Protein AF-A0A1U7LX75-F1 (afdb_monomer_lite)

Structure (mmCIF, N/CA/C/O backbone):
data_AF-A0A1U7LX75-F1
#
_entry.id   AF-A0A1U7LX75-F1
#
loop_
_atom_site.group_PDB
_atom_site.id
_atom_site.type_symbol
_atom_site.label_atom_id
_atom_site.label_alt_id
_atom_site.label_comp_id
_atom_site.label_asym_id
_atom_site.label_entity_id
_atom_site.label_seq_id
_atom_site.pdbx_PDB_ins_code
_atom_site.Cartn_x
_atom_site.Cartn_y
_atom_site.Cartn_z
_atom_site.occupancy
_atom_site.B_iso_or_equiv
_atom_site.auth_seq_id
_atom_site.auth_comp_id
_atom_site.auth_asym_id
_atom_site.auth_atom_id
_atom_site.pdbx_PDB_model_num
ATOM 1 N N . MET A 1 1 ? 19.824 39.932 9.904 1.00 38.12 1 MET A N 1
ATOM 2 C CA . MET A 1 1 ? 19.724 38.920 8.832 1.00 38.12 1 MET A CA 1
ATOM 3 C C . MET A 1 1 ? 19.539 37.563 9.480 1.00 38.12 1 MET A C 1
ATOM 5 O O . MET A 1 1 ? 20.185 37.275 10.476 1.00 38.12 1 MET A O 1
ATOM 9 N N . THR A 1 2 ? 18.541 36.858 8.972 1.00 35.59 2 THR A N 1
ATOM 10 C CA . THR A 1 2 ? 17.748 35.747 9.508 1.00 35.59 2 THR A CA 1
ATOM 11 C C . THR A 1 2 ? 18.567 34.607 10.124 1.00 35.59 2 THR A C 1
ATOM 13 O O . THR A 1 2 ? 19.424 34.033 9.458 1.00 35.59 2 THR A O 1
ATOM 16 N N . LYS A 1 3 ? 18.266 34.251 11.383 1.00 37.28 3 LYS A N 1
ATOM 17 C CA . LYS A 1 3 ? 18.567 32.917 11.917 1.00 37.28 3 LYS A CA 1
ATOM 18 C C . LYS A 1 3 ? 17.658 31.938 11.181 1.00 37.28 3 LYS A C 1
ATOM 20 O O . LYS A 1 3 ? 16.441 32.084 11.231 1.00 37.28 3 LYS A O 1
ATOM 25 N N . ILE A 1 4 ? 18.248 31.005 10.446 1.00 44.66 4 ILE A N 1
ATOM 26 C CA . ILE A 1 4 ? 17.524 29.840 9.947 1.00 44.66 4 ILE A CA 1
ATOM 27 C C . ILE A 1 4 ? 17.419 28.914 11.151 1.00 44.66 4 ILE A C 1
ATOM 29 O O . ILE A 1 4 ? 18.380 28.233 11.505 1.00 44.66 4 ILE A O 1
ATOM 33 N N . ASP A 1 5 ? 16.281 28.973 11.832 1.00 40.78 5 ASP A N 1
ATOM 34 C CA . ASP A 1 5 ? 15.941 27.976 12.829 1.00 40.78 5 ASP A CA 1
ATOM 35 C C . ASP A 1 5 ? 15.712 26.665 12.070 1.00 40.78 5 ASP A C 1
ATOM 37 O O . ASP A 1 5 ? 14.687 26.470 11.415 1.00 40.78 5 ASP A O 1
ATOM 41 N N . ASN A 1 6 ? 16.709 25.778 12.117 1.00 45.28 6 ASN A N 1
ATOM 42 C CA . ASN A 1 6 ? 16.522 24.359 11.842 1.00 45.28 6 ASN A CA 1
ATOM 43 C C . ASN A 1 6 ? 15.516 23.842 12.873 1.00 45.28 6 ASN A C 1
ATOM 45 O O . ASN A 1 6 ? 15.885 23.413 13.965 1.00 45.28 6 ASN A O 1
ATOM 49 N N . CYS A 1 7 ? 14.234 23.938 12.540 1.00 44.19 7 CYS A N 1
ATOM 50 C CA . CYS A 1 7 ? 13.165 23.322 13.300 1.00 44.19 7 CYS A CA 1
ATOM 51 C C . CYS A 1 7 ? 13.226 21.820 13.003 1.00 44.19 7 CYS A C 1
ATOM 53 O O . CYS A 1 7 ? 12.529 21.312 12.129 1.00 44.19 7 CYS A O 1
ATOM 55 N N . ILE A 1 8 ? 14.146 21.124 13.671 1.00 48.59 8 ILE A N 1
ATOM 56 C CA . ILE A 1 8 ? 14.103 19.670 13.749 1.00 48.59 8 ILE A CA 1
ATOM 57 C C . ILE A 1 8 ? 12.888 19.361 14.627 1.00 48.59 8 ILE A C 1
ATOM 59 O O . ILE A 1 8 ? 12.909 19.582 15.838 1.00 48.59 8 ILE A O 1
ATOM 63 N N . LEU A 1 9 ? 11.791 18.945 14.000 1.00 43.53 9 LEU A N 1
ATOM 64 C CA . LEU A 1 9 ? 10.590 18.475 14.681 1.00 43.53 9 LEU A CA 1
ATOM 65 C C . LEU A 1 9 ? 10.840 17.055 15.214 1.00 43.53 9 LEU A C 1
ATOM 67 O O . LEU A 1 9 ? 10.203 16.115 14.771 1.00 43.53 9 LEU A O 1
ATOM 71 N N . GLU A 1 10 ? 11.749 16.880 16.179 1.00 50.56 10 GLU A N 1
ATOM 72 C CA . GLU A 1 10 ? 11.926 15.591 16.872 1.00 50.56 10 GLU A CA 1
ATOM 73 C C . GLU A 1 10 ? 10.760 15.360 17.851 1.00 50.56 10 GLU A C 1
ATOM 75 O O . GLU A 1 10 ? 10.907 15.456 19.071 1.00 50.56 10 GLU A O 1
ATOM 80 N N . THR A 1 11 ? 9.548 15.133 17.343 1.00 54.44 11 THR A N 1
ATOM 81 C CA . THR A 1 11 ? 8.369 14.871 18.175 1.00 54.44 11 THR A CA 1
ATOM 82 C C . THR A 1 11 ? 7.953 13.405 18.092 1.00 54.44 11 THR A C 1
ATOM 84 O O . THR A 1 11 ? 8.144 12.716 17.093 1.00 54.44 11 THR A O 1
ATOM 87 N N . ARG A 1 12 ? 7.339 12.912 19.175 1.00 54.41 12 ARG A N 1
ATOM 88 C CA . ARG A 1 12 ? 6.776 11.555 19.332 1.00 54.41 12 ARG A CA 1
ATOM 89 C C . ARG A 1 12 ? 5.922 11.093 18.137 1.00 54.41 12 ARG A C 1
ATOM 91 O O . ARG A 1 12 ? 5.788 9.894 17.911 1.00 54.41 12 ARG A O 1
ATOM 98 N N . ASP A 1 13 ? 5.351 12.031 17.390 1.00 59.09 13 ASP A N 1
ATOM 99 C CA . ASP A 1 13 ? 4.489 11.771 16.238 1.00 59.09 13 ASP A CA 1
ATOM 100 C C . ASP A 1 13 ? 5.260 11.195 15.035 1.00 59.09 13 ASP A C 1
ATOM 102 O O . ASP A 1 13 ? 4.697 10.401 14.280 1.00 59.09 13 ASP A O 1
ATOM 106 N N . GLU A 1 14 ? 6.560 11.489 14.895 1.00 61.19 14 GLU A N 1
ATOM 107 C CA . GLU A 1 14 ? 7.424 10.851 13.889 1.00 61.19 14 GLU A CA 1
ATOM 108 C C . GLU A 1 14 ? 7.704 9.376 14.218 1.00 61.19 14 GLU A C 1
ATOM 110 O O . GLU A 1 14 ? 7.807 8.538 13.327 1.00 61.19 14 GLU A O 1
ATOM 115 N N . LEU A 1 15 ? 7.760 9.004 15.501 1.00 59.00 15 LEU A N 1
ATOM 116 C CA . LEU A 1 15 ? 7.946 7.600 15.889 1.00 59.00 15 LEU A CA 1
ATOM 117 C C . LEU A 1 15 ? 6.722 6.747 15.533 1.00 59.00 15 LEU A C 1
ATOM 119 O O . LEU A 1 15 ? 6.871 5.616 15.073 1.00 59.00 15 LEU A O 1
ATOM 123 N N . PHE A 1 16 ? 5.512 7.294 15.685 1.00 66.75 16 PHE A N 1
ATOM 124 C CA . PHE A 1 16 ? 4.287 6.600 15.273 1.00 66.75 16 PHE A CA 1
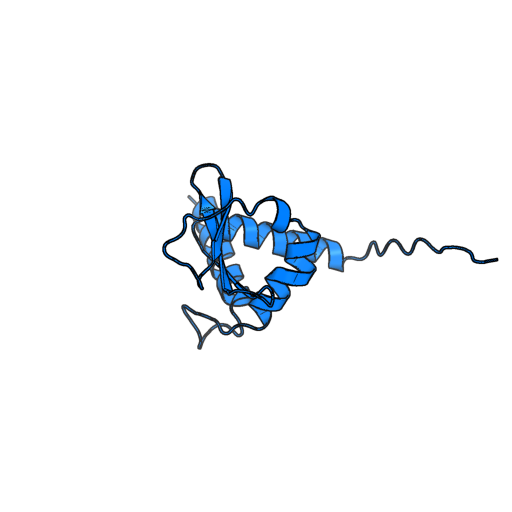ATOM 125 C C . PHE A 1 16 ? 4.161 6.473 13.753 1.00 66.75 16 PHE A C 1
ATOM 127 O O . PHE A 1 16 ? 3.545 5.525 13.266 1.00 66.75 16 PHE A O 1
ATOM 134 N N . SER A 1 17 ? 4.771 7.375 12.982 1.00 80.12 17 SER A N 1
ATOM 135 C CA . SER A 1 17 ? 4.749 7.257 11.527 1.00 80.12 17 SER A CA 1
ATOM 136 C C . SER A 1 17 ? 5.657 6.126 11.021 1.00 80.12 17 SER A C 1
ATOM 138 O O . SER A 1 17 ? 5.309 5.471 10.041 1.00 80.12 17 SER A O 1
ATOM 140 N N . PHE A 1 18 ? 6.733 5.766 11.734 1.00 88.88 18 PHE A N 1
ATOM 141 C CA . PHE A 1 18 ? 7.503 4.542 11.441 1.00 88.88 18 PHE A CA 1
ATOM 142 C C . PHE A 1 18 ? 6.694 3.255 11.596 1.00 88.88 18 PHE A C 1
ATOM 144 O O . PHE A 1 18 ? 6.854 2.336 10.789 1.00 88.88 18 PHE A O 1
ATOM 151 N N . GLU A 1 19 ? 5.812 3.181 12.593 1.00 92.31 19 GLU A N 1
ATOM 152 C CA . GLU A 1 19 ? 4.920 2.031 12.763 1.00 92.31 19 GLU A CA 1
ATOM 153 C C . GLU A 1 19 ? 3.982 1.889 11.561 1.00 92.31 19 GLU A C 1
ATOM 155 O O . GLU A 1 19 ? 3.826 0.798 11.010 1.00 92.31 19 GLU A O 1
ATOM 160 N N . ASP A 1 20 ? 3.403 3.002 11.117 1.00 94.75 20 ASP A N 1
ATOM 161 C CA . ASP A 1 20 ? 2.492 3.055 9.979 1.00 94.75 20 ASP A CA 1
ATOM 162 C C . ASP A 1 20 ? 3.219 2.668 8.666 1.00 94.75 20 ASP A C 1
ATOM 164 O O . ASP A 1 20 ? 2.722 1.835 7.905 1.00 94.75 20 ASP A O 1
ATOM 168 N N . TYR A 1 21 ? 4.446 3.157 8.439 1.00 96.06 21 TYR A N 1
ATOM 169 C CA . TYR A 1 21 ? 5.285 2.723 7.310 1.00 96.06 21 TYR A CA 1
ATOM 170 C C . TYR A 1 21 ? 5.595 1.221 7.354 1.00 96.06 21 TYR A C 1
ATOM 172 O O . TYR A 1 21 ? 5.384 0.505 6.374 1.00 96.06 21 TYR A O 1
ATOM 180 N N . SER A 1 22 ? 6.083 0.733 8.499 1.00 95.50 22 SER A N 1
ATOM 181 C CA . SER A 1 22 ? 6.449 -0.673 8.693 1.00 95.50 22 SER A CA 1
ATOM 182 C C . SER A 1 22 ? 5.251 -1.596 8.489 1.00 95.50 22 SER A C 1
ATOM 184 O O . SER A 1 22 ? 5.357 -2.610 7.800 1.00 95.50 22 SER A O 1
ATOM 186 N N . THR A 1 23 ? 4.090 -1.210 9.020 1.00 97.12 23 THR A N 1
ATOM 187 C CA . THR A 1 23 ? 2.829 -1.934 8.839 1.00 97.12 23 THR A CA 1
ATOM 188 C C . THR A 1 23 ? 2.458 -2.017 7.363 1.00 97.12 23 THR A C 1
ATOM 190 O O . THR A 1 23 ? 2.126 -3.099 6.886 1.00 97.12 23 THR A O 1
ATOM 193 N N . LEU A 1 24 ? 2.562 -0.919 6.605 1.00 97.88 24 LEU A N 1
ATOM 194 C CA . LEU A 1 24 ? 2.272 -0.959 5.173 1.00 97.88 24 LEU A CA 1
ATOM 195 C C . LEU A 1 24 ? 3.229 -1.902 4.429 1.00 97.88 24 LEU A C 1
ATOM 197 O O . LEU A 1 24 ? 2.784 -2.696 3.604 1.00 97.88 24 LEU A O 1
ATOM 201 N N . MET A 1 25 ? 4.527 -1.856 4.733 1.00 97.75 25 MET A N 1
ATOM 202 C CA . MET A 1 25 ? 5.509 -2.748 4.107 1.00 97.75 25 MET A CA 1
ATOM 203 C C . MET A 1 25 ? 5.241 -4.221 4.428 1.00 97.75 25 MET A C 1
ATOM 205 O O . MET A 1 25 ? 5.305 -5.062 3.533 1.00 97.75 25 MET A O 1
ATOM 209 N N . GLN A 1 26 ? 4.877 -4.533 5.676 1.00 97.00 26 GLN A N 1
ATOM 210 C CA . GLN A 1 26 ? 4.460 -5.878 6.079 1.00 97.00 26 GLN A CA 1
ATOM 211 C C . GLN A 1 26 ? 3.205 -6.321 5.326 1.00 97.00 26 GLN A C 1
ATOM 213 O O . GLN A 1 26 ? 3.161 -7.448 4.839 1.00 97.00 26 GLN A O 1
ATOM 218 N N . ALA A 1 27 ? 2.217 -5.437 5.171 1.00 97.94 27 ALA A N 1
ATOM 219 C CA . ALA A 1 27 ? 1.007 -5.730 4.416 1.00 97.94 27 ALA A CA 1
ATOM 220 C C . ALA A 1 27 ? 1.342 -6.114 2.965 1.00 97.94 27 ALA A C 1
ATOM 222 O O . ALA A 1 27 ? 0.931 -7.168 2.479 1.00 97.94 27 ALA A O 1
ATOM 223 N N . LEU A 1 28 ? 2.147 -5.293 2.286 1.00 98.06 28 LEU A N 1
ATOM 224 C CA . LEU A 1 28 ? 2.560 -5.556 0.907 1.00 98.06 28 LEU A CA 1
ATOM 225 C C . LEU A 1 28 ? 3.372 -6.857 0.801 1.00 98.06 28 LEU A C 1
ATOM 227 O O . LEU A 1 28 ? 3.131 -7.647 -0.108 1.00 98.06 28 LEU A O 1
ATOM 231 N N . GLY A 1 29 ? 4.266 -7.122 1.758 1.00 96.75 29 GLY A N 1
ATOM 232 C CA . GLY A 1 29 ? 5.044 -8.364 1.826 1.00 96.75 29 GLY A CA 1
ATOM 233 C C . GLY A 1 29 ? 4.215 -9.621 2.114 1.00 96.75 29 GLY A C 1
ATOM 234 O O . GLY A 1 29 ? 4.593 -10.711 1.695 1.00 96.75 29 GLY A O 1
ATOM 235 N N . LEU A 1 30 ? 3.060 -9.487 2.773 1.00 95.69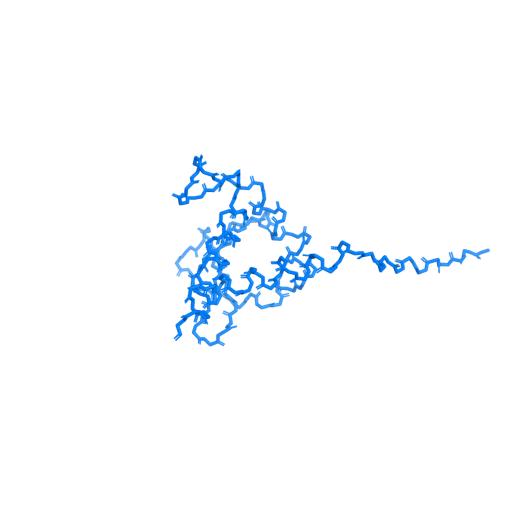 30 LEU A N 1
ATOM 236 C CA . LEU A 1 30 ? 2.080 -10.566 2.956 1.00 95.69 30 LEU A CA 1
ATOM 237 C C . LEU A 1 30 ? 1.193 -10.790 1.718 1.00 95.69 30 LEU A C 1
ATOM 239 O O . LEU A 1 30 ? 0.340 -11.676 1.728 1.00 95.69 30 LEU A O 1
ATOM 243 N N . GLY A 1 31 ? 1.385 -10.005 0.654 1.00 96.44 31 GLY A N 1
ATOM 244 C CA . GLY A 1 31 ? 0.636 -10.113 -0.596 1.00 96.44 31 GLY A CA 1
ATOM 245 C C . GLY A 1 31 ? -0.610 -9.231 -0.665 1.00 96.44 31 GLY A C 1
ATOM 246 O O . GLY A 1 31 ? -1.340 -9.295 -1.657 1.00 96.44 31 GLY A O 1
ATOM 247 N N . TYR A 1 32 ? -0.859 -8.379 0.337 1.00 97.50 32 TYR A N 1
ATOM 248 C CA . TYR A 1 32 ? -1.886 -7.351 0.197 1.00 97.50 32 TYR A CA 1
ATOM 249 C C . TYR A 1 32 ? -1.483 -6.340 -0.878 1.00 97.50 32 TYR A C 1
ATOM 251 O O . TYR A 1 32 ? -0.310 -6.126 -1.184 1.00 97.50 32 TYR A O 1
ATOM 259 N N . THR A 1 33 ? -2.488 -5.687 -1.454 1.00 97.94 33 THR A N 1
ATOM 260 C CA . THR A 1 33 ? -2.279 -4.643 -2.458 1.00 97.94 33 THR A CA 1
ATOM 261 C C . THR A 1 33 ? -3.055 -3.398 -2.073 1.00 97.94 33 THR A C 1
ATOM 263 O O . THR A 1 33 ? -4.113 -3.479 -1.437 1.00 97.94 33 THR A O 1
ATOM 266 N N . ILE A 1 34 ? -2.532 -2.246 -2.471 1.00 98.19 34 ILE A N 1
ATOM 267 C CA . ILE A 1 34 ? -3.184 -0.955 -2.275 1.00 98.19 34 ILE A CA 1
ATOM 268 C C . ILE A 1 34 ? -3.407 -0.279 -3.619 1.00 98.19 34 ILE A C 1
ATOM 270 O O . ILE A 1 34 ? -2.742 -0.598 -4.601 1.00 98.19 34 ILE A O 1
ATOM 274 N N . THR A 1 35 ? -4.341 0.664 -3.671 1.00 98.00 35 THR A N 1
ATOM 275 C CA . THR A 1 35 ? -4.513 1.539 -4.831 1.00 98.00 35 THR A CA 1
ATOM 276 C C . THR A 1 35 ? -4.429 2.982 -4.371 1.00 98.00 35 THR A C 1
ATOM 278 O O . THR A 1 35 ? -5.111 3.371 -3.426 1.00 98.00 35 THR A O 1
ATOM 281 N N . ILE A 1 36 ? -3.595 3.772 -5.035 1.00 97.06 36 ILE A N 1
ATOM 282 C CA . ILE A 1 36 ? -3.486 5.215 -4.812 1.00 97.06 36 ILE A CA 1
ATOM 283 C C . ILE A 1 36 ? -3.835 5.965 -6.093 1.00 97.06 36 ILE A C 1
ATOM 285 O O . ILE A 1 36 ? -3.800 5.393 -7.181 1.00 97.06 36 ILE A O 1
ATOM 289 N N . ASP A 1 37 ? -4.160 7.242 -5.959 1.00 93.94 37 ASP A N 1
ATOM 290 C CA . ASP A 1 37 ? -4.329 8.166 -7.073 1.00 93.94 37 ASP A CA 1
ATOM 291 C C . ASP A 1 37 ? -3.237 9.236 -6.974 1.00 93.94 37 ASP A C 1
ATOM 293 O O . ASP A 1 37 ? -3.137 9.954 -5.976 1.00 93.94 37 ASP A O 1
ATOM 297 N N . ASN A 1 38 ? -2.370 9.315 -7.982 1.00 86.44 38 ASN A N 1
ATOM 298 C CA . ASN A 1 38 ? -1.303 10.318 -8.020 1.00 86.44 38 ASN A CA 1
ATOM 299 C C . ASN A 1 38 ? -1.727 11.617 -8.735 1.00 86.44 38 ASN A C 1
ATOM 301 O O . ASN A 1 38 ? -0.875 12.442 -9.057 1.00 86.44 38 ASN A O 1
ATOM 305 N N . GLY A 1 39 ? -3.022 11.791 -9.021 1.00 86.31 39 GLY A N 1
ATOM 306 C CA . GLY A 1 39 ? -3.578 12.916 -9.773 1.00 86.31 39 GLY A CA 1
ATOM 307 C C . GLY A 1 39 ? -3.536 12.735 -11.293 1.00 86.31 39 GLY A C 1
ATOM 308 O O . GLY A 1 39 ? -4.162 13.513 -12.010 1.00 86.31 39 GLY A O 1
ATOM 309 N N . LEU A 1 40 ? -2.832 11.714 -11.793 1.00 87.62 40 LEU A N 1
ATOM 310 C CA . LEU A 1 40 ? -2.750 11.368 -13.217 1.00 87.62 40 LEU A CA 1
ATOM 311 C C . LEU A 1 40 ? -3.368 9.998 -13.508 1.00 87.62 40 LEU A C 1
ATOM 313 O O . LEU A 1 40 ? -3.999 9.794 -14.546 1.00 87.62 40 LEU A O 1
ATOM 317 N N . ALA A 1 41 ? -3.165 9.043 -12.607 1.00 92.06 41 ALA A N 1
ATOM 318 C CA . ALA A 1 41 ? -3.640 7.684 -12.754 1.00 92.06 41 ALA A CA 1
ATOM 319 C C . ALA A 1 41 ? -3.895 7.026 -11.399 1.00 92.06 41 ALA A C 1
ATOM 321 O O . ALA A 1 41 ? -3.240 7.314 -10.395 1.00 92.06 41 ALA A O 1
ATOM 322 N N . LYS A 1 42 ? -4.798 6.044 -11.419 1.00 96.56 42 LYS A N 1
ATOM 323 C CA . LYS A 1 42 ? -4.916 5.082 -10.329 1.00 96.56 42 LYS A CA 1
ATOM 324 C C . LYS A 1 42 ? -3.810 4.045 -10.468 1.00 96.56 42 LYS A C 1
ATOM 326 O O . LYS A 1 42 ? -3.713 3.374 -11.495 1.00 96.56 42 LYS A O 1
ATOM 331 N N . ILE A 1 43 ? -2.987 3.911 -9.439 1.00 97.81 43 ILE A N 1
ATOM 332 C CA . ILE A 1 43 ? -1.850 2.994 -9.411 1.00 97.81 43 ILE A CA 1
ATOM 333 C C . ILE A 1 43 ? -2.135 1.922 -8.370 1.00 97.81 43 ILE A C 1
ATOM 335 O O . ILE A 1 43 ? -2.302 2.228 -7.189 1.00 97.81 43 ILE A O 1
ATOM 339 N N . LYS A 1 44 ? -2.165 0.659 -8.801 1.00 98.19 44 LYS A N 1
ATOM 340 C CA . LYS A 1 44 ? -2.150 -0.486 -7.890 1.00 98.19 44 LYS A CA 1
ATOM 341 C C . LYS A 1 44 ? -0.709 -0.774 -7.490 1.00 98.19 44 LYS A C 1
ATOM 343 O O . LYS A 1 44 ? 0.124 -1.016 -8.359 1.00 98.19 44 LYS A O 1
ATOM 348 N N . ILE A 1 45 ? -0.438 -0.780 -6.191 1.00 98.44 45 ILE A N 1
ATOM 349 C CA . ILE A 1 45 ? 0.881 -1.052 -5.622 1.00 98.44 45 ILE A CA 1
ATOM 350 C C . ILE A 1 45 ? 0.844 -2.395 -4.901 1.00 98.44 45 ILE A C 1
ATOM 352 O O . ILE A 1 45 ? -0.096 -2.693 -4.157 1.00 98.44 45 ILE A O 1
ATOM 356 N N . PHE A 1 46 ? 1.861 -3.211 -5.147 1.00 98.38 46 PHE A N 1
ATOM 357 C CA . PHE A 1 46 ? 2.037 -4.534 -4.557 1.00 98.38 46 PHE A CA 1
ATOM 358 C C . PHE A 1 46 ? 3.526 -4.886 -4.490 1.00 98.38 46 PHE A C 1
ATOM 360 O O . PHE A 1 46 ? 4.342 -4.241 -5.148 1.00 98.38 46 PHE A O 1
ATOM 367 N N . MET A 1 47 ? 3.883 -5.896 -3.701 1.00 98.50 47 MET A N 1
ATOM 368 C CA . MET A 1 47 ? 5.248 -6.421 -3.636 1.00 98.50 47 MET A CA 1
ATOM 369 C C . MET A 1 47 ? 5.350 -7.707 -4.459 1.00 98.50 47 MET A C 1
ATOM 371 O O . MET A 1 47 ? 4.447 -8.544 -4.414 1.00 98.50 47 MET A O 1
ATOM 375 N N . ASP A 1 48 ? 6.419 -7.855 -5.239 1.00 97.38 48 ASP A N 1
ATOM 376 C CA . ASP A 1 48 ? 6.720 -9.108 -5.929 1.00 97.38 48 ASP A CA 1
ATOM 377 C C . ASP A 1 48 ? 7.494 -10.095 -5.036 1.00 97.38 48 ASP A C 1
ATOM 379 O O . ASP A 1 48 ? 7.871 -9.797 -3.903 1.00 97.38 48 ASP A O 1
ATOM 383 N N . LYS A 1 49 ? 7.728 -11.302 -5.558 1.00 95.50 49 LYS A N 1
ATOM 384 C CA . LYS A 1 49 ? 8.449 -12.378 -4.856 1.00 95.50 49 LYS A CA 1
ATOM 385 C C . LYS A 1 49 ? 9.909 -12.042 -4.512 1.00 95.50 49 LYS A C 1
ATOM 387 O O . LYS A 1 49 ? 10.491 -12.717 -3.672 1.00 95.50 49 LYS A O 1
ATOM 392 N N . ASP A 1 50 ? 10.487 -11.042 -5.174 1.00 96.69 50 ASP A N 1
ATOM 393 C CA . ASP A 1 50 ? 11.873 -10.606 -5.004 1.00 96.69 50 ASP A CA 1
ATOM 394 C C . ASP A 1 50 ? 11.942 -9.355 -4.100 1.00 96.69 50 ASP A C 1
ATOM 396 O O . ASP A 1 50 ? 12.950 -8.652 -4.077 1.00 96.69 50 ASP A O 1
ATOM 400 N N . TYR A 1 51 ? 10.862 -9.075 -3.354 1.00 95.50 51 TYR A N 1
ATOM 401 C CA . TYR A 1 51 ? 10.691 -7.933 -2.452 1.00 95.50 51 TYR A CA 1
ATOM 402 C C . TYR A 1 51 ? 10.751 -6.559 -3.135 1.00 95.50 51 TYR A C 1
ATOM 404 O O . TYR A 1 51 ? 10.949 -5.540 -2.472 1.00 95.50 51 TYR A O 1
ATOM 412 N N . ASN A 1 52 ? 10.530 -6.494 -4.451 1.00 97.81 52 ASN A N 1
ATOM 413 C CA . ASN A 1 52 ? 10.400 -5.221 -5.149 1.00 97.81 52 ASN A CA 1
ATOM 414 C C . ASN A 1 52 ? 8.955 -4.738 -5.105 1.00 97.81 52 ASN A C 1
ATOM 416 O O . ASN A 1 52 ? 8.016 -5.468 -5.428 1.00 97.81 52 ASN A O 1
ATOM 420 N N . LEU A 1 53 ? 8.784 -3.462 -4.795 1.00 98.38 53 LEU A N 1
ATOM 421 C CA . LEU A 1 53 ? 7.525 -2.755 -4.923 1.00 98.38 53 LEU A CA 1
ATOM 422 C C . LEU A 1 53 ? 7.273 -2.469 -6.402 1.00 98.38 53 LEU A C 1
ATOM 424 O O . LEU A 1 53 ? 8.129 -1.948 -7.124 1.00 98.38 53 LEU A O 1
ATOM 428 N N . LYS A 1 54 ? 6.084 -2.839 -6.864 1.00 98.44 54 LYS A N 1
ATOM 429 C CA . LYS A 1 54 ? 5.629 -2.656 -8.238 1.00 98.44 54 LYS A CA 1
ATOM 430 C C . LYS A 1 54 ? 4.413 -1.755 -8.275 1.00 98.44 54 LYS A C 1
ATOM 432 O O . LYS A 1 54 ? 3.539 -1.850 -7.417 1.00 98.44 54 LYS A O 1
ATOM 437 N N . GLY A 1 55 ? 4.354 -0.925 -9.307 1.00 97.75 55 GLY A N 1
ATOM 438 C CA . GLY A 1 55 ? 3.202 -0.107 -9.651 1.00 97.75 55 GLY A CA 1
ATOM 439 C C . GLY A 1 55 ? 2.573 -0.630 -10.935 1.00 97.75 55 GLY A C 1
ATOM 440 O O . GLY A 1 55 ? 3.269 -0.868 -11.918 1.00 97.75 55 GLY A O 1
ATOM 441 N N . LEU A 1 56 ? 1.256 -0.808 -10.944 1.00 98.12 56 LEU A N 1
ATOM 442 C CA . LEU A 1 56 ? 0.477 -1.056 -12.153 1.00 98.12 56 LEU A CA 1
ATOM 443 C C . LEU A 1 56 ? -0.457 0.128 -12.384 1.00 98.12 56 LEU A C 1
ATOM 445 O O . LEU A 1 56 ? -1.336 0.399 -11.563 1.00 98.12 56 LEU A O 1
ATOM 449 N N . ASN A 1 57 ? -0.281 0.812 -13.512 1.00 97.38 57 ASN A N 1
ATOM 450 C CA . ASN A 1 57 ? -1.184 1.874 -13.928 1.00 97.38 57 ASN A CA 1
ATOM 451 C C . ASN A 1 57 ? -2.514 1.260 -14.388 1.00 97.38 57 ASN A C 1
ATOM 453 O O . ASN A 1 57 ? -2.582 0.604 -15.426 1.00 97.38 57 ASN A O 1
ATOM 457 N N . LEU A 1 58 ? -3.580 1.493 -13.625 1.00 97.00 58 LEU A N 1
ATOM 458 C CA . LEU A 1 58 ? -4.896 0.917 -13.890 1.00 97.00 58 LEU A CA 1
ATOM 459 C C . LEU A 1 58 ? -5.608 1.550 -15.094 1.00 97.00 58 LEU A C 1
ATOM 461 O O . LEU A 1 58 ? -6.569 0.966 -15.585 1.00 97.00 58 LEU A O 1
ATOM 465 N N . ASN A 1 59 ? -5.130 2.689 -15.607 1.00 95.31 59 ASN A N 1
ATOM 466 C CA . ASN A 1 59 ? -5.610 3.244 -16.876 1.00 95.31 59 ASN A CA 1
ATOM 467 C C . ASN A 1 59 ? -5.060 2.456 -18.081 1.00 95.31 59 ASN A C 1
ATOM 469 O O . ASN A 1 59 ? -5.684 2.436 -19.139 1.00 95.31 59 ASN A O 1
ATOM 473 N N . PHE A 1 60 ? -3.918 1.776 -17.920 1.00 94.81 60 PHE A N 1
ATOM 474 C CA . PHE A 1 60 ? -3.281 0.949 -18.951 1.00 94.81 60 PHE A CA 1
ATOM 475 C C . PHE A 1 60 ? -2.947 -0.449 -18.400 1.00 94.81 60 PHE A C 1
ATOM 477 O O . PHE A 1 60 ? -1.781 -0.839 -18.357 1.00 94.81 60 PHE A O 1
ATOM 484 N N . PRO A 1 61 ? -3.959 -1.238 -17.989 1.00 93.81 61 PRO A N 1
ATOM 485 C CA . PRO A 1 61 ? -3.753 -2.475 -17.227 1.00 93.81 61 PRO A CA 1
ATOM 486 C C . PRO A 1 61 ? -3.104 -3.606 -18.039 1.00 93.81 61 PRO A C 1
ATOM 488 O O . PRO A 1 61 ? -2.697 -4.614 -17.474 1.00 93.81 61 PRO A O 1
ATOM 491 N N . HIS A 1 62 ? -3.032 -3.456 -19.363 1.00 95.50 62 HIS A N 1
ATOM 492 C CA . HIS A 1 62 ? -2.361 -4.389 -20.265 1.00 95.50 62 HIS A CA 1
ATOM 493 C C . HIS A 1 62 ? -0.836 -4.206 -20.284 1.00 95.50 62 HIS A C 1
ATOM 495 O O . HIS A 1 62 ? -0.128 -5.089 -20.765 1.00 95.50 62 HIS A O 1
ATOM 501 N N . LEU A 1 63 ? -0.325 -3.069 -19.798 1.00 95.38 63 LEU A N 1
ATOM 502 C CA . LEU A 1 63 ? 1.109 -2.832 -19.687 1.00 95.38 63 LEU A CA 1
ATOM 503 C C . LEU A 1 63 ? 1.680 -3.553 -18.460 1.00 95.38 63 LEU A C 1
ATOM 505 O O . LEU A 1 63 ? 0.983 -3.716 -17.454 1.00 95.38 63 LEU A O 1
ATOM 509 N N . PRO A 1 64 ? 2.953 -3.982 -18.514 1.00 96.62 64 PRO A N 1
ATOM 510 C CA . PRO A 1 64 ? 3.578 -4.637 -17.380 1.00 96.62 64 PRO A CA 1
ATOM 511 C C . PRO A 1 64 ? 3.715 -3.673 -16.187 1.00 96.62 64 PRO A C 1
ATOM 513 O O . PRO A 1 64 ? 3.936 -2.473 -16.380 1.00 96.62 64 PRO A O 1
ATOM 516 N N . PRO A 1 65 ? 3.646 -4.189 -14.947 1.00 97.44 65 PRO A N 1
ATOM 517 C CA . PRO A 1 65 ? 3.982 -3.416 -13.760 1.00 97.44 65 PRO A CA 1
ATOM 518 C C . PRO A 1 65 ? 5.422 -2.891 -13.822 1.00 97.44 65 PRO A C 1
ATOM 520 O O . PRO A 1 65 ? 6.340 -3.615 -14.214 1.00 97.44 65 PRO A O 1
ATOM 523 N N . TYR A 1 66 ? 5.631 -1.651 -13.394 1.00 96.56 66 TYR A N 1
ATOM 524 C CA . TYR A 1 66 ? 6.942 -1.003 -13.346 1.00 96.56 66 TYR A CA 1
ATOM 525 C C . TYR A 1 66 ? 7.499 -0.984 -11.917 1.00 96.56 66 TYR A C 1
ATOM 527 O O . TYR A 1 66 ? 6.772 -1.225 -10.951 1.00 96.56 66 TYR A O 1
ATOM 535 N N . ASN A 1 67 ? 8.807 -0.748 -11.774 1.00 97.69 67 ASN A N 1
ATOM 536 C CA . ASN A 1 67 ? 9.439 -0.615 -10.461 1.00 97.69 67 ASN A CA 1
ATOM 537 C C . ASN A 1 67 ? 8.915 0.646 -9.755 1.00 97.69 67 ASN A C 1
ATOM 539 O O . ASN A 1 67 ? 8.873 1.713 -10.359 1.00 97.69 67 ASN A O 1
ATOM 543 N N . TYR A 1 68 ? 8.513 0.501 -8.495 1.00 96.94 68 TYR A N 1
ATOM 544 C CA . TYR A 1 68 ? 7.932 1.563 -7.677 1.00 96.94 68 TYR A CA 1
ATOM 545 C C . TYR A 1 68 ? 8.673 1.763 -6.346 1.00 96.94 68 TYR A C 1
ATOM 547 O O . TYR A 1 68 ? 8.172 2.447 -5.458 1.00 96.94 68 TYR A O 1
ATOM 555 N N . ASN A 1 69 ? 9.862 1.169 -6.187 1.00 97.12 69 ASN A N 1
ATOM 556 C CA . ASN A 1 69 ? 10.663 1.266 -4.963 1.00 97.12 69 ASN A CA 1
ATOM 557 C C . ASN A 1 69 ? 10.992 2.721 -4.601 1.00 97.12 69 ASN A C 1
ATOM 559 O O . ASN A 1 69 ? 10.830 3.121 -3.452 1.00 97.12 69 ASN A O 1
ATOM 563 N N . GLU A 1 70 ? 11.424 3.513 -5.585 1.00 96.06 70 GLU A N 1
ATOM 564 C CA . GLU A 1 70 ? 11.857 4.904 -5.380 1.00 96.06 70 GLU A CA 1
ATOM 565 C C . GLU A 1 70 ? 10.706 5.834 -4.975 1.00 96.06 70 GLU A C 1
ATOM 567 O O . GLU A 1 70 ? 10.925 6.841 -4.310 1.00 96.06 70 GLU A O 1
ATOM 572 N N . GLU A 1 71 ? 9.467 5.468 -5.303 1.00 94.94 71 GLU A N 1
ATOM 573 C CA . GLU A 1 71 ? 8.279 6.242 -4.939 1.00 94.94 71 GLU A CA 1
ATOM 574 C C . GLU A 1 71 ? 7.760 5.897 -3.540 1.00 94.94 71 GLU A C 1
ATOM 576 O O . GLU A 1 71 ? 7.060 6.693 -2.915 1.00 94.94 71 GLU A O 1
ATOM 581 N N . MET A 1 72 ? 8.132 4.731 -3.012 1.00 95.62 72 MET A N 1
ATOM 582 C CA . MET A 1 72 ? 7.669 4.206 -1.725 1.00 95.62 72 MET A CA 1
ATOM 583 C C . MET A 1 72 ? 8.633 4.529 -0.580 1.00 95.62 72 MET A C 1
ATOM 585 O O . MET A 1 72 ? 8.780 3.755 0.365 1.00 95.62 72 MET A O 1
ATOM 589 N N . THR A 1 73 ? 9.282 5.692 -0.645 1.00 95.12 73 THR A N 1
ATOM 590 C CA . THR A 1 73 ? 10.104 6.202 0.456 1.00 95.12 73 THR A CA 1
ATOM 591 C C . THR A 1 73 ? 9.252 6.519 1.682 1.00 95.12 73 THR A C 1
ATOM 593 O O . THR A 1 73 ? 8.049 6.777 1.589 1.00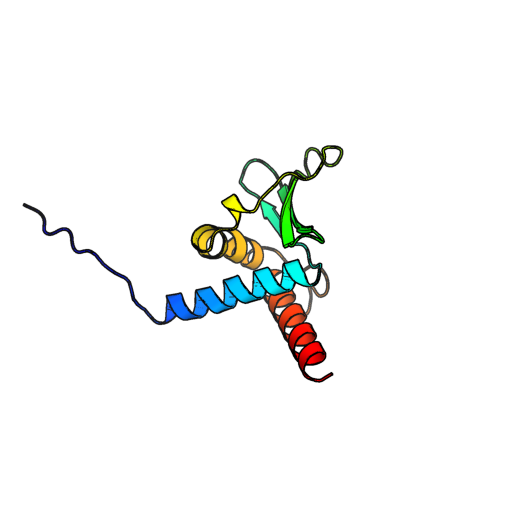 95.12 73 THR A O 1
ATOM 596 N N . PHE A 1 74 ? 9.890 6.548 2.853 1.00 92.44 74 PHE A N 1
ATOM 597 C CA . PHE A 1 74 ? 9.218 6.865 4.111 1.00 92.44 74 PHE A CA 1
ATOM 598 C C . PHE A 1 74 ? 8.399 8.175 4.060 1.00 92.44 74 PHE A C 1
ATOM 600 O O . PHE A 1 74 ? 7.200 8.116 4.350 1.00 92.44 74 PHE A O 1
ATOM 607 N N . PRO A 1 75 ? 8.944 9.325 3.604 1.00 91.88 75 PRO A N 1
ATOM 608 C CA . PRO A 1 75 ? 8.160 10.558 3.502 1.00 91.88 75 PRO A CA 1
ATOM 609 C C . PRO A 1 75 ? 6.950 10.433 2.569 1.00 91.88 75 PRO A C 1
ATOM 611 O O . PRO A 1 75 ? 5.851 10.852 2.930 1.00 91.88 75 PRO A O 1
ATOM 614 N N . ASN A 1 76 ? 7.117 9.809 1.398 1.00 93.44 76 ASN A N 1
ATOM 615 C CA . ASN A 1 76 ? 6.034 9.651 0.423 1.00 93.44 76 ASN A CA 1
ATOM 616 C C . ASN A 1 76 ? 4.904 8.769 0.959 1.00 93.44 76 ASN A C 1
ATOM 618 O O . ASN A 1 76 ? 3.723 9.038 0.723 1.00 93.44 76 ASN A O 1
ATOM 622 N N . VAL A 1 77 ? 5.247 7.728 1.715 1.00 95.06 77 VAL A N 1
ATOM 623 C CA . VAL A 1 77 ? 4.250 6.849 2.322 1.00 95.06 77 VAL A CA 1
ATOM 624 C C . VAL A 1 77 ? 3.453 7.583 3.398 1.00 95.06 77 VAL A C 1
ATOM 626 O O . VAL A 1 77 ? 2.223 7.532 3.388 1.00 95.06 77 VAL A O 1
ATOM 629 N N . ILE A 1 78 ? 4.128 8.294 4.302 1.00 94.12 78 ILE A N 1
ATOM 630 C CA . ILE A 1 78 ? 3.479 8.946 5.447 1.00 94.12 78 ILE A CA 1
ATOM 631 C C . ILE A 1 78 ? 2.692 10.190 5.044 1.00 94.12 78 ILE A C 1
ATOM 633 O O . ILE A 1 78 ? 1.603 10.417 5.570 1.00 94.12 78 ILE A O 1
ATOM 637 N N . LEU A 1 79 ? 3.205 10.978 4.101 1.00 91.44 79 LEU A N 1
ATOM 638 C CA . LEU A 1 79 ? 2.578 12.234 3.681 1.00 91.44 79 LEU A CA 1
ATOM 639 C C . LEU A 1 79 ? 1.654 12.067 2.468 1.00 91.44 79 LEU A C 1
ATOM 641 O O . LEU A 1 79 ? 0.773 12.899 2.252 1.00 91.44 79 LEU A O 1
ATOM 645 N N . GLY A 1 80 ? 1.820 10.994 1.693 1.00 92.94 80 GLY A N 1
ATOM 646 C CA . GLY A 1 80 ? 1.045 10.723 0.483 1.00 92.94 80 GLY A CA 1
ATOM 647 C C . GLY A 1 80 ? 0.153 9.495 0.616 1.00 92.94 80 GLY A C 1
ATOM 648 O O . GLY A 1 80 ? -1.072 9.615 0.676 1.00 92.94 80 GLY A O 1
ATOM 649 N N . VAL A 1 81 ? 0.757 8.307 0.667 1.00 96.69 81 VAL A N 1
ATOM 650 C CA . VAL A 1 81 ? 0.039 7.025 0.549 1.00 96.69 81 VAL A CA 1
ATOM 651 C C . VAL A 1 81 ? -0.961 6.808 1.686 1.00 96.69 81 VAL A C 1
ATOM 653 O O . VAL A 1 81 ? -2.148 6.611 1.433 1.00 96.69 81 VAL A O 1
ATOM 656 N N . ILE A 1 82 ? -0.524 6.867 2.944 1.00 96.69 82 ILE A N 1
ATOM 657 C CA . ILE A 1 82 ? -1.393 6.599 4.100 1.00 96.69 82 ILE A CA 1
ATOM 658 C C . ILE A 1 82 ? -2.535 7.616 4.216 1.00 96.69 82 ILE A C 1
ATOM 660 O O . ILE A 1 82 ? -3.678 7.193 4.411 1.00 96.69 82 ILE A O 1
ATOM 664 N N . PRO A 1 83 ? -2.309 8.933 4.049 1.00 96.06 83 PRO A N 1
ATOM 665 C CA . PRO A 1 83 ? -3.395 9.905 3.997 1.00 96.06 83 PRO A CA 1
ATOM 666 C C . PRO A 1 83 ? -4.426 9.612 2.907 1.00 96.06 83 PRO A C 1
ATOM 668 O O . PRO A 1 83 ? -5.615 9.839 3.132 1.00 96.06 83 PRO A O 1
ATOM 671 N N . GLN A 1 84 ? -4.012 9.091 1.747 1.00 97.69 84 GLN A N 1
ATOM 672 C CA . GLN A 1 84 ? -4.958 8.646 0.722 1.00 97.69 84 GLN A CA 1
ATOM 673 C C . GLN A 1 84 ? -5.755 7.421 1.176 1.00 97.69 84 GLN A C 1
ATOM 675 O O . GLN A 1 84 ? -6.979 7.432 1.073 1.00 97.69 84 GLN A O 1
ATOM 680 N N . LEU A 1 85 ? -5.106 6.403 1.746 1.00 97.94 85 LEU A N 1
ATOM 681 C CA . LEU A 1 85 ? -5.790 5.205 2.252 1.00 97.94 85 LEU A CA 1
ATOM 682 C C . LEU A 1 85 ? -6.782 5.531 3.381 1.00 97.94 85 LEU A C 1
ATOM 684 O O . LEU A 1 85 ? -7.865 4.955 3.433 1.00 97.94 85 LEU A O 1
ATOM 688 N N . LYS A 1 86 ? -6.467 6.509 4.240 1.00 97.44 86 LYS A N 1
ATOM 689 C CA . LYS A 1 86 ? -7.376 7.016 5.286 1.00 97.44 86 LYS A CA 1
ATOM 690 C C . LYS A 1 86 ? -8.613 7.737 4.722 1.00 97.44 86 LYS A C 1
ATOM 692 O O . LYS A 1 86 ? -9.605 7.872 5.433 1.00 97.44 86 LYS A O 1
ATOM 697 N N . LYS A 1 87 ? -8.568 8.202 3.467 1.00 97.12 87 LYS A N 1
ATOM 698 C CA . LYS A 1 87 ? -9.691 8.855 2.761 1.00 97.12 87 LYS A CA 1
ATOM 699 C C . LYS A 1 87 ? -10.514 7.889 1.907 1.00 97.12 87 LYS A C 1
ATOM 701 O O . LYS A 1 87 ? -11.592 8.260 1.452 1.00 97.12 87 LYS A O 1
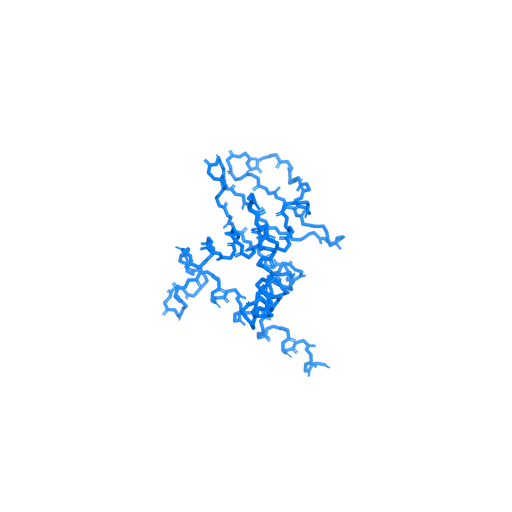ATOM 706 N N . GLN A 1 88 ? -10.011 6.684 1.658 1.00 96.81 88 GLN A N 1
ATOM 707 C CA . GLN A 1 88 ? -10.707 5.665 0.878 1.00 96.81 88 GLN A CA 1
ATOM 708 C C . GLN A 1 88 ? -11.614 4.822 1.785 1.00 96.81 88 GLN A C 1
ATOM 710 O O . GLN A 1 88 ? -11.233 4.545 2.926 1.00 96.81 88 GLN A O 1
ATOM 715 N N . PRO A 1 89 ? -12.786 4.377 1.299 1.00 97.06 89 PRO A N 1
ATOM 716 C CA . PRO A 1 89 ? -13.597 3.412 2.030 1.00 97.06 89 PRO A CA 1
ATOM 717 C C . PRO A 1 89 ? -12.845 2.082 2.176 1.00 97.06 89 PRO A C 1
ATOM 719 O O . PRO A 1 89 ? -12.039 1.720 1.317 1.00 97.06 89 PRO A O 1
ATOM 722 N N . ALA A 1 90 ? -13.123 1.353 3.256 1.00 97.06 90 ALA A N 1
ATOM 723 C CA . ALA A 1 90 ? -12.694 -0.037 3.387 1.00 97.06 90 ALA A CA 1
ATOM 724 C C . ALA A 1 90 ? -13.295 -0.902 2.258 1.00 97.06 90 ALA A C 1
ATOM 726 O O . ALA A 1 90 ? -14.355 -0.580 1.716 1.00 97.06 90 ALA A O 1
ATOM 727 N N . ILE A 1 91 ? -12.585 -1.960 1.870 1.00 95.19 91 ILE A N 1
ATOM 728 C CA . ILE A 1 91 ? -12.898 -2.788 0.697 1.00 95.19 91 ILE A CA 1
ATOM 729 C C . ILE A 1 91 ? -13.521 -4.121 1.112 1.00 95.19 91 ILE A C 1
ATOM 731 O O . ILE A 1 91 ? -14.567 -4.487 0.583 1.00 95.19 91 ILE A O 1
ATOM 735 N N . ASP A 1 92 ? -12.898 -4.837 2.045 1.00 93.69 92 ASP A N 1
ATOM 736 C CA . ASP A 1 92 ? -13.268 -6.214 2.391 1.00 93.69 92 ASP A CA 1
ATOM 737 C C . ASP A 1 92 ? -14.379 -6.242 3.459 1.00 93.69 92 ASP A C 1
ATOM 739 O O . ASP A 1 92 ? -15.303 -7.054 3.403 1.00 93.69 92 ASP A O 1
ATOM 743 N N . PHE A 1 93 ? -14.332 -5.299 4.402 1.00 94.88 93 PHE A N 1
ATOM 744 C CA . PHE A 1 93 ? -15.251 -5.135 5.526 1.00 94.88 93 PHE A CA 1
ATOM 745 C C . PHE A 1 93 ? -15.693 -3.662 5.676 1.00 94.88 93 PHE A C 1
ATOM 747 O O . PHE A 1 93 ? -15.436 -3.026 6.708 1.00 94.88 93 PHE A O 1
ATOM 754 N N . PRO A 1 94 ? -16.406 -3.099 4.677 1.00 93.75 94 PRO A N 1
ATOM 755 C CA . PRO A 1 94 ? -16.776 -1.678 4.625 1.00 93.75 94 PRO A CA 1
ATOM 756 C C . PRO A 1 94 ? -17.674 -1.203 5.776 1.00 93.75 94 PRO A C 1
ATOM 758 O O . PRO A 1 94 ? -17.710 -0.014 6.074 1.00 93.75 94 PRO A O 1
ATOM 761 N N . ASN A 1 95 ? -18.396 -2.119 6.428 1.00 95.50 95 ASN A N 1
ATOM 762 C CA . ASN A 1 95 ? -19.266 -1.805 7.567 1.00 95.50 95 ASN A CA 1
ATOM 763 C C . ASN A 1 95 ? -18.556 -1.931 8.925 1.00 95.50 95 ASN A C 1
ATOM 765 O O . ASN A 1 95 ? -19.145 -1.593 9.949 1.00 95.50 95 ASN A O 1
ATOM 769 N N . THR A 1 96 ? -17.322 -2.442 8.941 1.00 96.44 96 THR A N 1
ATOM 770 C CA . THR A 1 96 ? -16.540 -2.672 10.163 1.00 96.44 96 THR A CA 1
ATOM 771 C C . THR A 1 96 ? -15.480 -1.594 10.347 1.00 96.44 96 THR A C 1
ATOM 773 O O . THR A 1 96 ? -15.314 -1.077 11.449 1.00 96.44 96 THR A O 1
ATOM 776 N N . PHE A 1 97 ? -14.770 -1.238 9.274 1.00 97.50 97 PHE A N 1
ATOM 777 C CA . PHE A 1 97 ? -13.664 -0.284 9.326 1.00 97.50 97 PHE A CA 1
ATOM 778 C C . PHE A 1 97 ? -14.043 1.051 8.698 1.00 97.50 97 PHE A C 1
ATOM 780 O O . PHE A 1 97 ? -14.719 1.108 7.673 1.00 97.50 97 PHE A O 1
ATOM 787 N N . LYS A 1 98 ? -13.550 2.145 9.284 1.00 97.25 98 LYS A N 1
ATOM 788 C CA . LYS A 1 98 ? -13.862 3.503 8.822 1.00 97.25 98 LYS A CA 1
ATOM 789 C C . LYS A 1 98 ? -13.262 3.812 7.451 1.00 97.25 98 LYS A C 1
ATOM 791 O O . LYS A 1 98 ? -13.804 4.625 6.707 1.00 97.25 98 LYS A O 1
ATOM 796 N N . ASN A 1 99 ? -12.094 3.249 7.161 1.00 98.19 99 ASN A N 1
ATOM 797 C CA . ASN A 1 99 ? -11.327 3.534 5.956 1.00 98.19 99 ASN A CA 1
ATOM 798 C C . ASN A 1 99 ? -10.403 2.367 5.598 1.00 98.19 99 ASN A C 1
ATOM 800 O O . ASN A 1 99 ? -10.180 1.458 6.401 1.00 98.19 99 ASN A O 1
ATOM 804 N N . ARG A 1 100 ? -9.832 2.427 4.393 1.00 98.00 100 ARG A N 1
ATOM 805 C CA . ARG A 1 100 ? -8.946 1.380 3.880 1.00 98.00 100 ARG A CA 1
ATOM 806 C C . ARG A 1 100 ? -7.670 1.216 4.704 1.00 98.00 100 ARG A C 1
ATOM 808 O O . ARG A 1 100 ? -7.160 0.104 4.791 1.00 98.00 100 ARG A O 1
ATOM 815 N N . TRP A 1 101 ? -7.141 2.285 5.305 1.00 98.00 101 TRP A N 1
ATOM 816 C CA . TRP A 1 101 ? -5.946 2.167 6.146 1.00 98.00 101 TRP A CA 1
ATOM 817 C C . TRP A 1 101 ? -6.210 1.365 7.422 1.00 98.00 101 TRP A C 1
ATOM 819 O O . TRP A 1 101 ? -5.431 0.473 7.740 1.00 98.00 101 TRP A O 1
ATOM 829 N N . GLU A 1 102 ? -7.301 1.655 8.132 1.00 98.06 102 GLU A N 1
ATOM 830 C CA . GLU A 1 102 ? -7.673 0.934 9.356 1.00 98.06 102 GLU A CA 1
ATOM 831 C C . GLU A 1 102 ? -7.892 -0.555 9.089 1.00 98.06 102 GLU A C 1
ATOM 833 O O . GLU A 1 1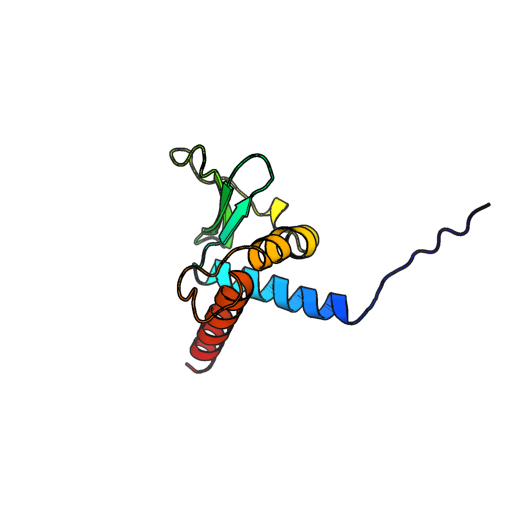02 ? -7.325 -1.390 9.788 1.00 98.06 102 GLU A O 1
ATOM 838 N N . GLU A 1 103 ? -8.634 -0.879 8.031 1.00 98.12 103 GLU A N 1
ATOM 839 C CA . GLU A 1 103 ? -8.846 -2.260 7.598 1.00 98.12 103 GLU A CA 1
ATOM 840 C C . GLU A 1 103 ? -7.524 -2.986 7.325 1.00 98.12 103 GLU A C 1
ATOM 842 O O . GLU A 1 103 ? -7.263 -4.047 7.895 1.00 98.12 103 GLU A O 1
ATOM 847 N N . LEU A 1 104 ? -6.665 -2.386 6.494 1.00 97.69 104 LEU A N 1
ATOM 848 C CA . LEU A 1 104 ? -5.394 -2.985 6.104 1.00 97.69 104 LEU A CA 1
ATOM 849 C C . LEU A 1 104 ? -4.460 -3.162 7.309 1.00 97.69 104 LEU A C 1
ATOM 851 O O . LEU A 1 104 ? -3.815 -4.203 7.441 1.00 97.69 104 LEU A O 1
ATOM 855 N N . LYS A 1 105 ? -4.393 -2.161 8.198 1.00 97.56 105 LYS A N 1
ATOM 856 C CA . LYS A 1 105 ? -3.577 -2.198 9.418 1.00 97.56 105 LYS A CA 1
ATOM 857 C C . LYS A 1 105 ? -4.020 -3.334 10.333 1.00 97.56 105 LYS A C 1
ATOM 859 O O . LYS A 1 105 ? -3.176 -4.132 10.735 1.00 97.56 105 LYS A O 1
ATOM 864 N N . THR A 1 106 ? -5.317 -3.451 10.619 1.00 97.38 106 THR A N 1
ATOM 865 C CA . THR A 1 106 ? -5.847 -4.519 11.480 1.00 97.38 106 THR A CA 1
ATOM 866 C C . THR A 1 106 ? -5.584 -5.900 10.884 1.00 97.38 106 THR A C 1
ATOM 868 O O . THR A 1 106 ? -4.959 -6.727 11.542 1.00 97.38 106 THR A O 1
ATOM 871 N N . GLN A 1 107 ? -5.943 -6.125 9.615 1.00 97.19 107 GLN A N 1
ATOM 872 C CA . GLN A 1 107 ? -5.697 -7.404 8.934 1.00 97.19 107 GLN A CA 1
ATOM 873 C C . GLN A 1 107 ? -4.212 -7.795 8.932 1.00 97.19 107 GLN A C 1
ATOM 875 O O . GLN A 1 107 ? -3.863 -8.966 9.079 1.00 97.19 107 GLN A O 1
ATOM 880 N N . THR A 1 108 ? -3.321 -6.818 8.755 1.00 97.06 108 THR A N 1
ATOM 881 C CA . THR A 1 108 ? -1.874 -7.055 8.755 1.00 97.06 108 THR A CA 1
ATOM 882 C C . THR A 1 108 ? -1.382 -7.453 10.139 1.00 97.06 108 THR A C 1
ATOM 884 O O . THR A 1 108 ? -0.685 -8.458 10.267 1.00 97.06 108 THR A O 1
ATOM 887 N N . LEU A 1 109 ? -1.752 -6.699 11.177 1.00 95.81 109 LEU A N 1
ATOM 888 C CA . LEU A 1 109 ? -1.327 -6.974 12.549 1.00 95.81 109 LEU A CA 1
ATOM 889 C C . LEU A 1 109 ? -1.846 -8.329 13.043 1.00 95.81 109 LEU A C 1
ATOM 891 O O . LEU A 1 109 ? -1.071 -9.076 13.642 1.00 95.81 109 LEU A O 1
ATOM 895 N N . ASP A 1 110 ? -3.092 -8.682 12.725 1.00 94.94 110 ASP A N 1
ATOM 896 C CA . ASP A 1 110 ? -3.679 -9.980 13.070 1.00 94.94 110 ASP A CA 1
ATOM 897 C C . ASP A 1 110 ? -2.918 -11.131 12.396 1.00 94.94 110 ASP A C 1
ATOM 899 O O . ASP A 1 110 ? -2.522 -12.095 13.057 1.00 94.94 110 ASP A O 1
ATOM 903 N N . THR A 1 111 ? -2.625 -11.011 11.095 1.00 93.69 111 THR A N 1
ATOM 904 C CA . THR A 1 111 ? -1.845 -12.019 10.359 1.00 93.69 111 THR A CA 1
ATOM 905 C C . THR A 1 111 ? -0.418 -12.139 10.889 1.00 93.69 111 THR A C 1
ATOM 907 O O . THR A 1 111 ? 0.094 -13.249 11.051 1.00 93.69 111 THR A O 1
ATOM 910 N N . VAL A 1 112 ? 0.246 -11.019 11.185 1.00 92.69 112 VAL A N 1
ATOM 911 C CA . VAL A 1 112 ? 1.604 -11.021 11.748 1.00 92.69 112 VAL A CA 1
ATOM 912 C C . VAL A 1 112 ? 1.613 -11.651 13.137 1.00 92.69 112 VAL A C 1
ATOM 914 O O . VAL A 1 112 ? 2.496 -12.458 13.425 1.00 92.69 112 VAL A O 1
ATOM 91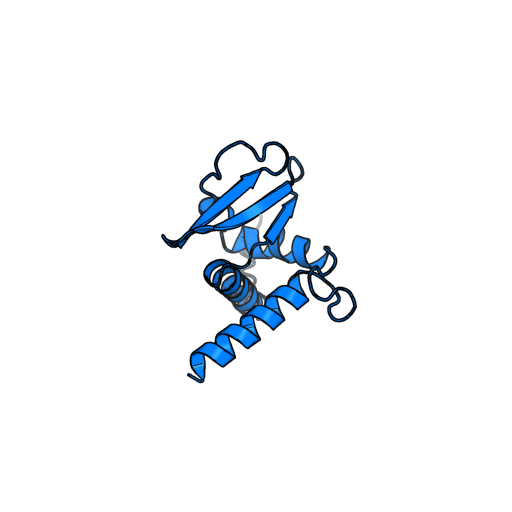7 N N . HIS A 1 113 ? 0.638 -11.327 13.987 1.00 91.56 113 HIS A N 1
ATOM 918 C CA . HIS A 1 113 ? 0.494 -11.939 15.303 1.00 91.56 113 HIS A CA 1
ATOM 919 C C . HIS A 1 113 ? 0.298 -13.453 15.185 1.00 91.56 113 HIS A C 1
ATOM 921 O O . HIS A 1 113 ? 1.052 -14.220 15.782 1.00 91.56 113 HIS A O 1
ATOM 927 N N . PHE A 1 114 ? -0.631 -13.887 14.332 1.00 89.56 114 PHE A N 1
ATOM 928 C CA . PHE A 1 114 ? -0.886 -15.303 14.085 1.00 89.56 114 PHE A CA 1
ATOM 929 C C . PHE A 1 114 ? 0.355 -16.048 13.571 1.00 89.56 114 PHE A C 1
ATOM 931 O O . PHE A 1 114 ? 0.624 -17.166 14.001 1.00 89.56 114 PHE A O 1
ATOM 938 N N . ASN A 1 115 ? 1.151 -15.424 12.698 1.00 86.31 115 ASN A N 1
ATOM 939 C CA . ASN A 1 115 ? 2.390 -16.013 12.186 1.00 86.31 115 ASN A CA 1
ATOM 940 C C . ASN A 1 115 ? 3.523 -16.070 13.223 1.00 86.31 115 ASN A C 1
ATOM 942 O O . ASN A 1 115 ? 4.405 -16.907 13.082 1.00 86.31 115 ASN A O 1
ATOM 946 N N . ARG A 1 116 ? 3.516 -15.208 14.249 1.00 79.75 116 ARG A N 1
ATOM 947 C CA . ARG A 1 116 ? 4.490 -15.238 15.359 1.00 79.75 116 ARG A CA 1
ATOM 948 C C . ARG A 1 116 ? 4.128 -16.238 16.457 1.00 79.75 116 ARG A C 1
ATOM 950 O O . ARG A 1 116 ? 5.000 -16.617 17.229 1.00 79.75 116 ARG A O 1
ATOM 957 N N . CYS A 1 117 ? 2.854 -16.614 16.562 1.00 65.06 117 CYS A N 1
ATOM 958 C CA . CYS A 1 117 ? 2.363 -17.606 17.523 1.00 65.06 117 CYS A CA 1
ATOM 959 C C . CYS A 1 117 ? 2.420 -19.052 17.000 1.00 65.06 117 CYS A C 1
ATOM 961 O O . CYS A 1 117 ? 2.009 -19.965 17.716 1.00 65.06 117 CYS A O 1
ATOM 963 N N . LYS A 1 118 ? 2.890 -19.252 15.766 1.00 52.28 118 LYS A N 1
ATOM 964 C CA . LYS A 1 118 ? 3.232 -20.562 15.203 1.00 52.28 118 LYS A CA 1
ATOM 965 C C . LYS A 1 118 ? 4.685 -20.902 15.495 1.00 52.28 118 LYS A C 1
ATOM 967 O O . LYS A 1 118 ? 4.942 -22.103 15.715 1.00 52.28 118 LYS A O 1
#

Sequence (118 aa):
MTKIDNCILETRDELFSFEDYSTLMQALGLGYTITIDNGLAKIKIFMDKDYNLKGLNLNFPHLPPYNYNEEMTFPNVILGVIPQLKKQPAIDFPNTFKNRWEELKTQTLDTVHFNRCK

Organism: NCBI:txid2652280

Secondary structure (DSSP, 8-state):
-----------HHHHHHHHHHHHHHHHHHTT--EEEE-SS-EEEEEE-TTS-EEEEETTSTTSPPEE-TTT--HHHIIIIIHHHHHHSPPSS-TTT-SSHHHHHHHHHHHHHHHHH--

pLDDT: mean 88.5, std 17.02, range [35.59, 98.5]

Foldseek 3Di:
DDDPPPPPVPDPVVVVLVVLLVLVLLLLVVFHWDWFDPVPFIWIWHADPVRFIWTAGPVCNVDDTDTCRVCSDSCNCSVPVLVRQLVAAPDPCRPPDRGRSRVSSVVSVVVVVVVVVD

Radius of gyration: 16.45 Å; chains: 1; bounding box: 39×60×40 Å